Protein AF-A0A351KE85-F1 (afdb_monomer_lite)

Secondary structure (DSSP, 8-state):
-HHHHHHHHHHHHHTTTT--SS-----------PPPTTS--EEEEEETTTTSHHHHHHHHHHHHHHHHTT-EEEEEE-TT-TT-

Radius of gyration: 17.6 Å; chains: 1; bounding box: 46×41×32 Å

Structure (mmCIF, N/CA/C/O backbone):
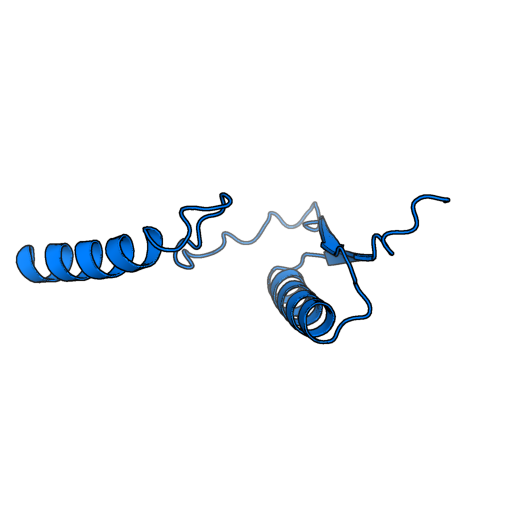data_AF-A0A351KE85-F1
#
_entry.id   AF-A0A351KE85-F1
#
loop_
_atom_site.group_PDB
_atom_site.id
_atom_site.type_symbol
_atom_site.label_atom_id
_atom_site.label_alt_id
_atom_site.label_comp_id
_atom_site.label_asym_id
_atom_site.label_entity_id
_atom_site.label_seq_id
_atom_site.pdbx_PDB_ins_code
_atom_site.Cartn_x
_atom_site.Cartn_y
_atom_site.Cartn_z
_atom_site.occupancy
_atom_site.B_iso_or_equiv
_atom_site.auth_seq_id
_atom_site.auth_comp_id
_atom_site.auth_asym_id
_atom_site.auth_atom_id
_atom_site.pdbx_PDB_model_num
ATOM 1 N N . MET A 1 1 ? -34.031 20.774 9.539 1.00 56.16 1 MET A N 1
ATOM 2 C CA . MET A 1 1 ? -33.665 19.404 9.099 1.00 56.16 1 MET A CA 1
ATOM 3 C C . MET A 1 1 ? -33.503 19.326 7.585 1.00 56.16 1 MET A C 1
ATOM 5 O O . MET A 1 1 ? -32.374 19.235 7.140 1.00 56.16 1 MET A O 1
ATOM 9 N N . LYS A 1 2 ? -34.567 19.496 6.780 1.00 46.84 2 LYS A N 1
ATOM 10 C CA . LYS A 1 2 ? -34.484 19.457 5.301 1.00 46.84 2 LYS A CA 1
ATOM 11 C C . LYS A 1 2 ? -33.442 20.423 4.715 1.00 46.84 2 LYS A C 1
ATOM 13 O O . LYS A 1 2 ? -32.610 20.003 3.935 1.00 46.84 2 LYS A O 1
ATOM 18 N N . LYS A 1 3 ? -33.415 21.680 5.178 1.00 58.41 3 LYS A N 1
ATOM 19 C CA . LYS A 1 3 ? -32.449 22.704 4.726 1.00 58.41 3 LYS A CA 1
ATOM 20 C C . LYS A 1 3 ? -30.994 22.399 5.123 1.00 58.41 3 LYS A C 1
ATOM 22 O O . LYS A 1 3 ? -30.092 22.699 4.359 1.00 58.41 3 LYS A O 1
ATOM 27 N N . ALA A 1 4 ? -30.780 21.772 6.283 1.00 72.62 4 ALA A N 1
ATOM 28 C CA . ALA A 1 4 ? -29.451 21.371 6.753 1.00 72.62 4 ALA A CA 1
ATOM 29 C C . ALA A 1 4 ? -28.938 20.127 6.007 1.00 72.62 4 ALA A C 1
ATOM 31 O O . ALA A 1 4 ? -27.772 20.070 5.644 1.00 72.62 4 ALA A O 1
ATOM 32 N N . VAL A 1 5 ? -29.832 19.181 5.697 1.00 70.19 5 VAL A N 1
ATOM 33 C CA . VAL A 1 5 ? -29.530 18.023 4.843 1.00 70.19 5 VAL A CA 1
ATOM 34 C C . VAL A 1 5 ? -29.241 18.471 3.410 1.00 70.19 5 VAL A C 1
ATOM 36 O O . VAL A 1 5 ? -28.281 17.999 2.821 1.00 70.19 5 VAL A O 1
ATOM 39 N N . THR A 1 6 ? -29.996 19.437 2.869 1.00 75.06 6 THR A N 1
ATOM 40 C CA . THR A 1 6 ? -29.712 20.032 1.552 1.00 75.06 6 THR A CA 1
ATOM 41 C C . THR A 1 6 ? -28.366 20.757 1.535 1.00 75.06 6 THR A C 1
ATOM 43 O O . THR A 1 6 ? -27.622 20.603 0.576 1.00 75.06 6 THR A O 1
ATOM 46 N N . LEU A 1 7 ? -28.015 21.500 2.589 1.00 75.38 7 LEU A N 1
ATOM 47 C CA . LEU A 1 7 ? -26.728 22.197 2.670 1.00 75.38 7 LEU A CA 1
ATOM 48 C C . LEU A 1 7 ? -25.549 21.217 2.783 1.00 75.38 7 LEU A C 1
ATOM 50 O O . LEU A 1 7 ? -24.537 21.411 2.120 1.00 75.38 7 LEU A O 1
ATOM 54 N N . LEU A 1 8 ? -25.701 20.141 3.561 1.00 74.69 8 LEU A N 1
ATOM 55 C CA . LEU A 1 8 ? -24.695 19.085 3.685 1.00 74.69 8 LEU A CA 1
ATOM 56 C C . LEU A 1 8 ? -24.527 18.310 2.369 1.00 74.69 8 LEU A C 1
ATOM 58 O O . LEU A 1 8 ? -23.403 18.050 1.958 1.00 74.69 8 LEU A O 1
ATOM 62 N N . MET A 1 9 ? -25.624 18.010 1.664 1.00 69.12 9 MET A N 1
ATOM 63 C CA . MET A 1 9 ? -25.565 17.387 0.337 1.00 69.12 9 MET A CA 1
ATOM 64 C C . MET A 1 9 ? -24.878 18.290 -0.685 1.00 69.12 9 MET A C 1
ATOM 66 O O . MET A 1 9 ? -24.042 17.804 -1.434 1.00 69.12 9 MET A O 1
ATOM 70 N N . VAL A 1 10 ? -25.197 19.590 -0.708 1.00 75.38 10 VAL A N 1
ATOM 71 C CA . VAL A 1 10 ? -24.571 20.556 -1.627 1.00 75.38 10 VAL A CA 1
ATOM 72 C C . VAL A 1 10 ? -23.080 20.710 -1.326 1.00 75.38 10 VAL A C 1
ATOM 74 O O . VAL A 1 10 ? -22.289 20.719 -2.262 1.00 75.38 10 VAL A O 1
ATOM 77 N N . LEU A 1 11 ? -22.690 20.738 -0.048 1.00 70.62 11 LEU A N 1
ATOM 78 C CA . LEU A 1 11 ? -21.289 20.796 0.370 1.00 70.62 11 LEU A CA 1
ATOM 79 C C . LEU A 1 11 ? -20.518 19.525 -0.029 1.00 70.62 11 LEU A C 1
ATOM 81 O O . LEU A 1 11 ? -19.409 19.611 -0.550 1.00 70.62 11 LEU A O 1
ATOM 85 N N . CYS A 1 12 ? -21.115 18.342 0.143 1.00 64.56 12 CYS A N 1
ATOM 86 C CA . CYS A 1 12 ? -20.507 17.078 -0.279 1.00 64.56 12 CYS A CA 1
ATOM 87 C C . CYS A 1 12 ? -20.436 16.933 -1.811 1.00 64.56 12 CYS A C 1
ATOM 89 O O . CYS A 1 12 ? -19.474 16.360 -2.319 1.00 64.56 12 CYS A O 1
ATOM 91 N N . LEU A 1 13 ? -21.409 17.468 -2.560 1.00 64.69 13 LEU A N 1
ATOM 92 C CA . LEU A 1 13 ? -21.417 17.416 -4.028 1.00 64.69 13 LEU A CA 1
ATOM 93 C C . LEU A 1 13 ? -20.455 18.429 -4.664 1.00 64.69 13 LEU A C 1
ATOM 95 O O . LEU A 1 13 ? -19.851 18.123 -5.690 1.00 64.69 13 LEU A O 1
ATOM 99 N N . SER A 1 14 ? -20.269 19.612 -4.064 1.00 61.91 14 SER A N 1
ATOM 100 C CA . SER A 1 14 ? -19.350 20.633 -4.590 1.00 61.91 14 SER A CA 1
ATOM 101 C C . SER A 1 14 ? -17.879 20.224 -4.505 1.00 61.91 14 SER A C 1
ATOM 103 O O . SER A 1 14 ? -17.090 20.640 -5.349 1.00 61.91 14 SER A O 1
ATOM 105 N N . MET A 1 15 ? -17.511 19.353 -3.558 1.00 57.31 15 MET A N 1
ATOM 106 C CA . MET A 1 15 ? -16.178 18.735 -3.531 1.00 57.31 15 MET A CA 1
ATOM 107 C C . MET A 1 15 ? -15.988 17.660 -4.618 1.00 57.31 15 MET A C 1
ATOM 109 O O . MET A 1 15 ? -14.854 17.360 -4.978 1.00 57.31 15 MET A O 1
ATOM 113 N N . GLY A 1 16 ? -17.068 17.100 -5.179 1.00 55.69 16 GLY A N 1
ATOM 114 C CA . GLY A 1 16 ? -17.002 16.090 -6.243 1.00 55.69 16 GLY A CA 1
ATOM 115 C C . GLY A 1 16 ? -16.751 16.661 -7.644 1.00 55.69 16 GLY A C 1
ATOM 116 O O . GLY A 1 16 ? -16.220 15.964 -8.505 1.00 55.69 16 GLY A O 1
ATOM 117 N N . ALA A 1 17 ? -17.078 17.934 -7.884 1.00 54.34 17 ALA A N 1
ATOM 118 C CA . ALA A 1 17 ? -16.939 18.560 -9.203 1.00 54.34 17 ALA A CA 1
ATOM 119 C C . ALA A 1 17 ? -15.484 18.912 -9.589 1.00 54.34 17 ALA A C 1
ATOM 121 O O . ALA A 1 17 ? -15.210 19.157 -10.760 1.00 54.34 17 ALA A O 1
ATOM 122 N N . LEU A 1 18 ? -14.541 18.892 -8.637 1.00 53.31 18 LEU A N 1
ATOM 123 C CA . LEU A 1 18 ? -13.104 19.102 -8.887 1.00 53.31 18 LEU A CA 1
ATOM 124 C C . LEU A 1 18 ? -12.339 17.802 -9.219 1.00 53.31 18 LEU A C 1
ATOM 126 O O . LEU A 1 18 ? -11.199 17.867 -9.662 1.00 53.31 18 LEU A O 1
ATOM 130 N N . VAL A 1 19 ? -12.978 16.632 -9.085 1.00 59.88 19 VAL A N 1
ATOM 131 C CA . VAL A 1 19 ? -12.440 15.298 -9.451 1.00 59.88 19 VAL A CA 1
ATOM 132 C C . VAL A 1 19 ? -12.832 14.889 -10.891 1.00 59.88 19 VAL A C 1
ATOM 134 O O . VAL A 1 19 ? -12.599 13.773 -11.346 1.00 59.88 19 VAL A O 1
ATOM 137 N N . GLY A 1 20 ? -13.386 15.824 -11.669 1.00 48.72 20 GLY A N 1
ATOM 138 C CA . GLY A 1 20 ? -13.902 15.605 -13.027 1.00 48.72 20 GLY A CA 1
ATOM 139 C C . GLY A 1 20 ? -12.872 15.401 -14.149 1.00 48.72 20 GLY A C 1
ATOM 140 O O . GLY A 1 20 ? -13.278 15.326 -15.305 1.00 48.72 20 GLY A O 1
ATOM 141 N N . CYS A 1 21 ? -11.574 15.277 -13.857 1.00 55.25 21 CYS A N 1
ATOM 142 C CA . CYS A 1 21 ? -10.585 14.795 -14.826 1.00 55.25 21 CYS A CA 1
ATOM 143 C C . CYS A 1 21 ? -9.892 13.548 -14.261 1.00 55.25 21 CYS A C 1
ATOM 145 O O . CYS A 1 21 ? -8.830 13.631 -13.652 1.00 55.25 21 CYS A O 1
ATOM 147 N N . GLY A 1 22 ? -10.543 12.395 -14.429 1.00 51.66 22 GLY A N 1
ATOM 148 C CA . GLY A 1 22 ? -10.014 11.088 -14.029 1.00 51.66 22 GLY A CA 1
ATOM 149 C C . GLY A 1 22 ? -10.784 10.456 -12.871 1.00 51.66 22 GLY A C 1
ATOM 150 O O . GLY A 1 22 ? -10.403 10.560 -11.714 1.00 51.66 22 GLY A O 1
ATOM 151 N N . SER A 1 23 ? -11.873 9.775 -13.216 1.00 55.03 23 SER A N 1
ATOM 152 C CA . SER A 1 23 ? -12.734 8.950 -12.368 1.00 55.03 23 SER A CA 1
ATOM 153 C C . SER A 1 23 ? -12.060 8.267 -11.159 1.00 55.03 23 SER A C 1
ATOM 155 O O . SER A 1 23 ? -11.423 7.234 -11.343 1.00 55.03 23 SER A O 1
ATOM 157 N N . LYS A 1 24 ? -12.348 8.708 -9.922 1.00 44.41 24 LYS A N 1
ATOM 158 C CA . LYS A 1 24 ? -12.843 7.834 -8.829 1.00 44.41 24 LYS A CA 1
ATOM 159 C C . LYS A 1 24 ? -13.306 8.629 -7.601 1.00 44.41 24 LYS A C 1
ATOM 161 O O . LYS A 1 24 ? -12.670 9.575 -7.166 1.00 44.41 24 LYS A O 1
ATOM 166 N N . SER A 1 25 ? -14.445 8.193 -7.072 1.00 40.66 25 SER A N 1
ATOM 167 C CA . SER A 1 25 ? -15.262 8.774 -6.005 1.00 40.66 25 SER A CA 1
ATOM 168 C C . SER A 1 25 ? -14.724 8.453 -4.604 1.00 40.66 25 SER A C 1
ATOM 170 O O . SER A 1 25 ? -14.540 7.279 -4.290 1.00 40.66 25 SE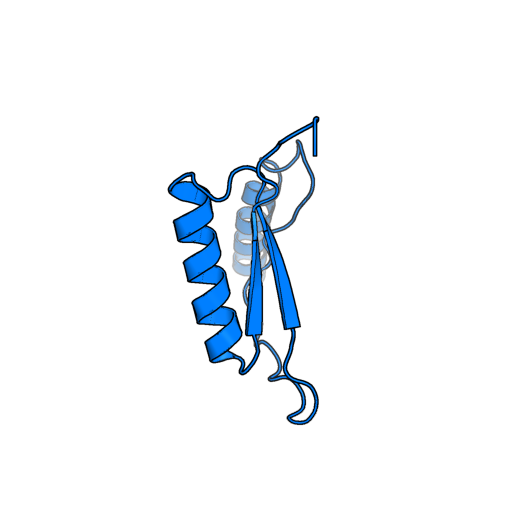R A O 1
ATOM 172 N N . THR A 1 26 ? -14.573 9.460 -3.737 1.00 38.66 26 THR A N 1
ATOM 173 C CA . THR A 1 26 ? -14.425 9.262 -2.283 1.00 38.66 26 THR A CA 1
ATOM 174 C C . THR A 1 26 ? -15.805 9.356 -1.642 1.00 38.66 26 THR A C 1
ATOM 176 O O . THR A 1 26 ? -16.346 10.442 -1.441 1.00 38.66 26 THR A O 1
ATOM 179 N N . SER A 1 27 ? -16.397 8.196 -1.364 1.00 40.44 27 SER A N 1
ATOM 180 C CA . SER A 1 27 ? -17.642 8.063 -0.608 1.00 40.44 27 SER A CA 1
ATOM 181 C C . SER A 1 27 ? -17.330 7.839 0.870 1.00 40.44 27 SER A C 1
ATOM 183 O O . SER A 1 27 ? -16.413 7.101 1.220 1.00 40.44 27 SER A O 1
ATOM 185 N N . SER A 1 28 ? -18.106 8.506 1.719 1.00 42.47 28 SER A N 1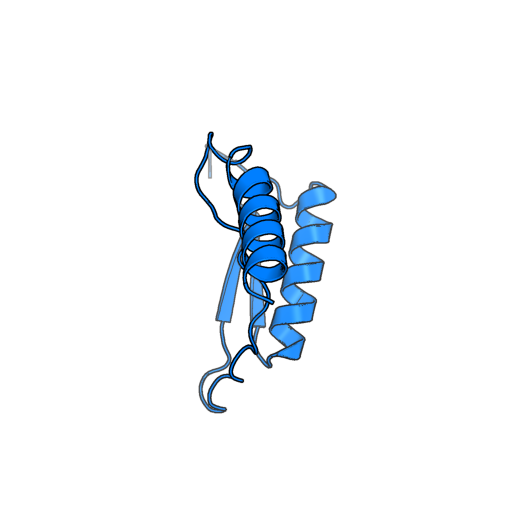
ATOM 186 C CA . SER A 1 28 ? -18.082 8.431 3.175 1.00 42.47 28 SER A CA 1
ATOM 187 C C . SER A 1 28 ? -18.084 6.990 3.693 1.00 42.47 28 SER A C 1
ATOM 189 O O . SER A 1 28 ? -18.882 6.155 3.270 1.00 42.47 28 SER A O 1
ATOM 191 N N . THR A 1 29 ? -17.188 6.750 4.648 1.00 45.47 29 THR A N 1
ATOM 192 C CA . THR A 1 29 ? -17.047 5.571 5.505 1.00 45.47 29 THR A CA 1
ATOM 193 C C . THR A 1 29 ? -18.381 5.195 6.154 1.00 45.47 29 THR A C 1
ATOM 195 O O . THR A 1 29 ? -18.748 5.705 7.209 1.00 45.47 29 THR A O 1
ATOM 198 N N . GLY A 1 30 ? -19.125 4.307 5.496 1.00 39.53 30 GLY A N 1
ATOM 199 C CA . GLY A 1 30 ? -20.183 3.510 6.109 1.00 39.53 30 GLY A CA 1
ATOM 200 C C . GLY A 1 30 ? -19.582 2.230 6.679 1.00 39.53 30 GLY A C 1
ATOM 201 O O . GLY A 1 30 ? -18.671 1.672 6.065 1.00 39.53 30 GLY A O 1
ATOM 202 N N . ASP A 1 31 ? -20.074 1.805 7.846 1.00 45.12 31 ASP A N 1
ATOM 203 C CA . ASP A 1 31 ? -19.688 0.589 8.568 1.00 45.12 31 ASP A CA 1
ATOM 204 C C . ASP A 1 31 ? -19.286 -0.554 7.628 1.00 45.12 31 ASP A C 1
ATOM 206 O O . ASP A 1 31 ? -20.122 -1.212 6.999 1.00 45.12 31 ASP A O 1
ATOM 210 N N . ALA A 1 32 ? -17.975 -0.783 7.524 1.00 53.22 32 ALA A N 1
ATOM 211 C CA . ALA A 1 32 ? -17.430 -1.895 6.774 1.00 53.22 32 ALA A CA 1
ATOM 212 C C . ALA A 1 32 ? -17.861 -3.184 7.478 1.00 53.22 32 ALA A C 1
ATOM 214 O O . ALA A 1 32 ? -17.346 -3.555 8.534 1.00 53.22 32 ALA A O 1
ATOM 215 N N . LYS A 1 33 ? -18.857 -3.858 6.899 1.00 53.50 33 LYS A N 1
ATOM 216 C CA . LYS A 1 33 ? -19.301 -5.182 7.328 1.00 53.50 33 LYS A CA 1
ATOM 217 C C . LYS A 1 33 ? -18.083 -6.105 7.361 1.00 53.50 33 LYS A C 1
ATOM 219 O O . LYS A 1 33 ? -17.535 -6.438 6.313 1.00 53.50 33 LYS A O 1
ATOM 224 N N . LYS A 1 34 ? -17.678 -6.505 8.570 1.00 53.16 34 LYS A N 1
ATOM 225 C CA . LYS A 1 34 ? -16.573 -7.438 8.810 1.00 53.16 34 LYS A CA 1
ATOM 226 C C . LYS A 1 34 ? -16.728 -8.660 7.886 1.00 53.16 34 LYS A C 1
ATOM 228 O O . LYS A 1 34 ? -17.783 -9.302 7.948 1.00 53.16 34 LYS A O 1
ATOM 233 N N . PRO A 1 35 ? -15.735 -8.976 7.034 1.00 53.50 35 PRO A N 1
ATOM 234 C CA . PRO A 1 35 ? -15.820 -10.122 6.139 1.00 53.50 35 PRO A CA 1
ATOM 235 C C . PRO A 1 35 ? -16.022 -11.416 6.944 1.00 53.50 35 PRO A C 1
ATOM 237 O O . PRO A 1 35 ? -15.567 -11.541 8.090 1.00 53.50 35 PRO A O 1
ATOM 240 N N . ALA A 1 36 ? -16.779 -12.353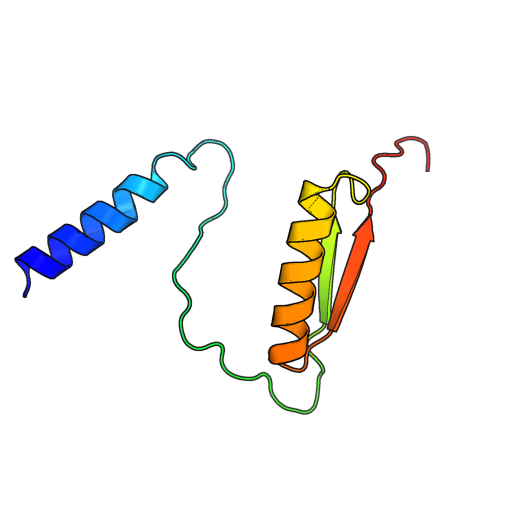 6.362 1.00 53.81 36 ALA A N 1
ATOM 241 C CA . ALA A 1 36 ? -16.997 -13.678 6.931 1.00 53.81 36 ALA A CA 1
ATOM 242 C C . ALA A 1 36 ? -15.639 -14.351 7.190 1.00 53.81 36 ALA A C 1
ATOM 244 O O . ALA A 1 36 ? -14.710 -14.197 6.405 1.00 53.81 36 ALA A O 1
ATOM 245 N N . LYS A 1 37 ? -15.518 -15.040 8.329 1.00 55.88 37 LYS A N 1
ATOM 246 C CA . LYS A 1 37 ? -14.247 -15.481 8.932 1.00 55.88 37 LYS A CA 1
ATOM 247 C C . LYS A 1 37 ? -13.392 -16.425 8.073 1.00 55.88 37 LYS A C 1
ATOM 249 O O . LYS A 1 37 ? -12.240 -16.634 8.447 1.00 55.88 37 LYS A O 1
ATOM 254 N N . ASP A 1 38 ? -13.928 -16.971 6.987 1.00 59.53 38 ASP A N 1
ATOM 255 C CA . ASP A 1 38 ? -13.348 -18.158 6.358 1.00 59.53 38 ASP A CA 1
ATOM 256 C C . ASP A 1 38 ? -12.486 -17.847 5.121 1.00 59.53 38 ASP A C 1
ATOM 25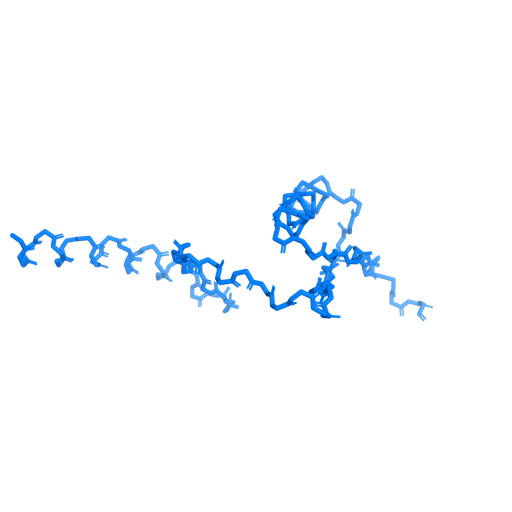8 O O . ASP A 1 38 ? -11.576 -18.616 4.834 1.00 59.53 38 ASP A O 1
ATOM 262 N N . ASP A 1 39 ? -12.637 -16.665 4.505 1.00 67.50 39 ASP A N 1
ATOM 263 C CA . ASP A 1 39 ? -11.725 -16.162 3.468 1.00 67.50 39 ASP A CA 1
ATOM 264 C C . ASP A 1 39 ? -11.120 -14.826 3.917 1.00 67.50 39 ASP A C 1
ATOM 266 O O . ASP A 1 39 ? -11.801 -13.797 3.978 1.00 67.50 39 ASP A O 1
ATOM 270 N N . LYS A 1 40 ? -9.822 -14.815 4.251 1.00 79.25 40 LYS A N 1
ATOM 271 C CA . LYS A 1 40 ? -9.103 -13.560 4.522 1.00 79.25 40 LYS A CA 1
ATOM 272 C C . LYS A 1 40 ? -9.200 -12.660 3.290 1.00 79.25 40 LYS A C 1
ATOM 274 O O . LYS A 1 40 ? -8.662 -12.992 2.234 1.00 79.25 40 LYS A O 1
ATOM 279 N N . LEU A 1 41 ? -9.855 -11.508 3.445 1.00 86.25 41 LEU A N 1
ATOM 280 C CA . LEU A 1 41 ? -9.939 -10.475 2.415 1.00 86.25 41 LEU A CA 1
ATOM 281 C C . LEU A 1 41 ? -8.530 -10.161 1.907 1.00 86.25 41 LEU A C 1
ATOM 283 O O . LEU A 1 41 ? -7.709 -9.656 2.666 1.00 86.25 41 LEU A O 1
ATOM 287 N N . THR A 1 42 ? -8.255 -10.478 0.644 1.00 92.62 42 THR A N 1
ATOM 288 C CA . THR A 1 42 ? -6.960 -10.212 0.012 1.00 92.62 42 THR A CA 1
ATOM 289 C C . THR A 1 42 ? -7.108 -9.027 -0.930 1.00 92.62 42 THR A C 1
ATOM 291 O O . THR A 1 42 ? -7.916 -9.064 -1.857 1.00 92.62 42 THR A O 1
ATOM 294 N N . ILE A 1 43 ? -6.346 -7.967 -0.679 1.00 93.94 43 ILE A N 1
ATOM 295 C CA . ILE A 1 43 ? -6.327 -6.737 -1.476 1.00 93.94 43 ILE A CA 1
ATOM 296 C C . ILE A 1 43 ? -4.984 -6.654 -2.198 1.00 93.94 43 ILE A C 1
ATOM 298 O O . ILE A 1 43 ? -3.954 -6.934 -1.601 1.00 93.94 43 ILE A O 1
ATOM 302 N N . TYR A 1 44 ? -4.976 -6.244 -3.464 1.00 94.69 44 TYR A N 1
ATOM 303 C CA . TYR A 1 44 ? -3.748 -5.907 -4.188 1.00 94.69 44 TYR A CA 1
ATOM 304 C C . TYR A 1 44 ? -3.672 -4.388 -4.351 1.00 94.69 44 TYR A C 1
ATOM 306 O O . TYR A 1 44 ? -4.537 -3.792 -4.994 1.00 94.69 44 TYR A O 1
ATOM 314 N N . GLY A 1 45 ? -2.654 -3.765 -3.759 1.00 94.44 45 GLY A N 1
ATOM 315 C CA . GLY A 1 45 ? -2.331 -2.355 -3.963 1.00 94.44 45 GLY A CA 1
ATOM 316 C C . GLY A 1 45 ? -1.248 -2.239 -5.027 1.00 94.44 45 GLY A C 1
ATOM 317 O O . GLY A 1 45 ? -0.101 -2.573 -4.750 1.00 94.44 45 GLY A O 1
ATOM 318 N N . ILE A 1 46 ? -1.614 -1.818 -6.239 1.00 94.19 46 ILE A N 1
ATOM 319 C CA . ILE A 1 46 ? -0.686 -1.676 -7.370 1.00 94.19 46 ILE A CA 1
ATOM 320 C C . ILE A 1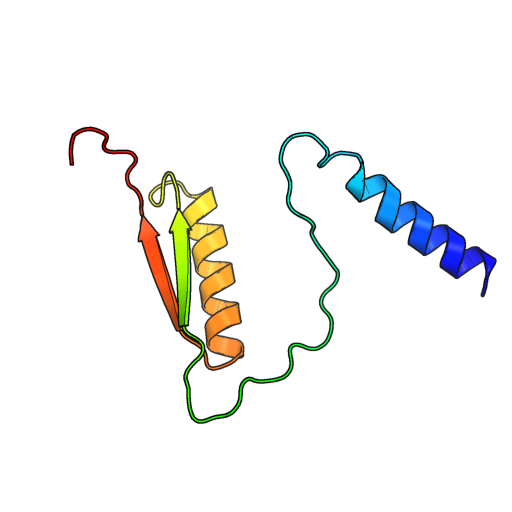 46 ? -0.300 -0.204 -7.503 1.00 94.19 46 ILE A C 1
ATOM 322 O O . ILE A 1 46 ? -1.135 0.633 -7.848 1.00 94.19 46 ILE A O 1
ATOM 326 N N . TYR A 1 47 ? 0.966 0.104 -7.244 1.00 92.38 47 TYR A N 1
ATOM 327 C CA . TYR A 1 47 ? 1.507 1.456 -7.213 1.00 92.38 47 TYR A CA 1
ATOM 328 C C . TYR A 1 47 ? 2.385 1.711 -8.427 1.00 92.38 47 TYR A C 1
ATOM 330 O O . TYR A 1 47 ? 3.233 0.900 -8.781 1.00 92.38 47 TYR A O 1
ATOM 338 N N . LYS A 1 48 ? 2.188 2.867 -9.067 1.00 89.44 48 LYS A N 1
ATOM 339 C CA . LYS A 1 48 ? 2.949 3.256 -10.259 1.00 89.44 48 LYS A CA 1
ATOM 340 C C . LYS A 1 48 ? 4.434 3.494 -9.952 1.00 89.44 48 LYS A C 1
ATOM 342 O O . LYS A 1 48 ? 5.274 3.179 -10.779 1.00 89.44 48 LYS A O 1
ATOM 347 N N . ALA A 1 49 ? 4.740 4.093 -8.807 1.00 90.00 49 ALA A N 1
ATOM 348 C CA . ALA A 1 49 ? 6.103 4.383 -8.368 1.00 90.00 49 ALA A CA 1
ATOM 349 C C . ALA A 1 49 ? 6.195 4.079 -6.873 1.00 90.00 49 ALA A C 1
ATOM 351 O O . ALA A 1 49 ? 6.106 4.981 -6.042 1.00 90.00 49 ALA A O 1
ATOM 352 N N . GLY A 1 50 ? 6.232 2.793 -6.524 1.00 89.19 50 GLY A N 1
ATOM 353 C CA . GLY A 1 50 ? 6.104 2.354 -5.134 1.00 89.19 50 GLY A CA 1
ATOM 354 C C . GLY A 1 50 ? 7.248 2.788 -4.209 1.00 89.19 50 GLY A C 1
ATOM 355 O O . GLY A 1 50 ? 7.165 2.648 -2.993 1.00 89.19 50 GLY A O 1
ATOM 356 N N . ASP A 1 51 ? 8.307 3.354 -4.774 1.00 90.75 51 ASP A N 1
ATOM 357 C CA . ASP A 1 51 ? 9.457 3.919 -4.079 1.00 90.75 51 ASP A CA 1
ATOM 358 C C . ASP A 1 51 ? 9.279 5.394 -3.677 1.00 90.75 51 ASP A C 1
ATOM 360 O O . ASP A 1 51 ? 10.056 5.913 -2.873 1.00 90.75 51 ASP A O 1
ATOM 364 N N . GLN A 1 52 ? 8.257 6.081 -4.191 1.00 92.06 52 GLN A N 1
ATOM 365 C CA . GLN A 1 52 ? 8.000 7.474 -3.839 1.00 92.06 52 GLN A CA 1
ATOM 366 C C . GLN A 1 52 ? 7.233 7.579 -2.523 1.00 92.06 52 GLN A C 1
ATOM 368 O O . GLN A 1 52 ? 6.227 6.897 -2.316 1.00 92.06 52 GLN A O 1
ATOM 373 N N . THR A 1 53 ? 7.652 8.517 -1.666 1.00 95.88 53 THR A N 1
ATOM 374 C CA . THR A 1 53 ? 7.114 8.719 -0.307 1.00 95.88 53 THR A CA 1
ATOM 375 C C . THR A 1 53 ? 5.589 8.757 -0.263 1.00 95.88 53 THR A C 1
ATOM 377 O O . THR A 1 53 ? 4.989 8.091 0.571 1.00 95.88 53 THR A O 1
ATOM 380 N N . TRP A 1 54 ? 4.951 9.449 -1.212 1.00 93.00 54 TRP A N 1
ATOM 381 C CA . TRP A 1 54 ? 3.490 9.508 -1.290 1.00 93.00 54 TRP A CA 1
ATOM 382 C C . TRP A 1 54 ? 2.832 8.118 -1.366 1.00 93.00 54 TRP A C 1
ATOM 384 O O . TRP A 1 54 ? 1.883 7.839 -0.638 1.00 93.00 54 TRP A O 1
ATOM 394 N N . PHE A 1 55 ? 3.332 7.233 -2.236 1.00 93.81 55 PHE A N 1
ATOM 395 C CA . PHE A 1 55 ? 2.755 5.901 -2.444 1.00 93.81 55 PHE A CA 1
ATOM 396 C C . PHE A 1 55 ? 3.111 4.925 -1.319 1.00 93.81 55 PHE A C 1
ATOM 398 O O . PHE A 1 55 ? 2.349 3.996 -1.049 1.00 93.81 55 PHE A O 1
ATOM 405 N N . ILE A 1 56 ? 4.237 5.148 -0.642 1.00 93.81 56 ILE A N 1
ATOM 406 C CA . ILE A 1 56 ? 4.603 4.421 0.577 1.00 93.81 56 ILE A CA 1
ATOM 407 C C . ILE A 1 56 ? 3.614 4.758 1.695 1.00 93.81 56 ILE A C 1
ATOM 409 O O . ILE A 1 56 ? 3.050 3.854 2.312 1.00 93.81 56 ILE A O 1
ATOM 413 N N . ASP A 1 57 ? 3.360 6.045 1.925 1.00 96.12 57 ASP A N 1
ATOM 414 C CA . ASP A 1 57 ? 2.471 6.506 2.992 1.00 96.12 57 ASP A CA 1
ATOM 415 C C . ASP A 1 57 ? 1.026 6.046 2.753 1.00 96.12 57 ASP A C 1
ATOM 417 O O . ASP A 1 57 ? 0.371 5.519 3.656 1.00 96.12 57 ASP A O 1
ATOM 421 N N . GLU A 1 58 ? 0.542 6.164 1.514 1.00 95.31 58 GLU A N 1
ATOM 422 C CA . GLU A 1 58 ? -0.779 5.674 1.117 1.00 95.31 58 GLU A CA 1
ATOM 423 C C . GLU A 1 58 ? -0.894 4.146 1.262 1.00 95.31 58 GLU A C 1
ATOM 425 O O . GLU A 1 58 ? -1.890 3.640 1.788 1.00 95.31 58 GLU A O 1
ATOM 430 N N . GLY A 1 59 ? 0.135 3.400 0.841 1.00 94.56 59 GLY A N 1
ATOM 431 C CA . GLY A 1 59 ? 0.178 1.943 0.961 1.00 94.56 59 GLY A CA 1
ATOM 432 C C . GLY A 1 59 ? 0.194 1.450 2.401 1.00 94.56 59 GLY A C 1
ATOM 433 O O . GLY A 1 59 ? -0.526 0.504 2.729 1.00 94.56 59 GLY A O 1
ATOM 434 N N . ASN A 1 60 ? 0.933 2.125 3.280 1.00 95.62 60 ASN A N 1
ATOM 435 C CA . ASN A 1 60 ? 0.937 1.830 4.710 1.00 95.62 60 ASN A CA 1
ATOM 436 C C . ASN A 1 60 ? -0.437 2.097 5.338 1.00 95.62 60 ASN A C 1
ATOM 438 O O . ASN A 1 60 ? -0.966 1.241 6.045 1.00 95.62 60 ASN A O 1
ATOM 442 N N . ALA A 1 61 ? -1.077 3.222 5.004 1.00 96.12 61 ALA A N 1
ATOM 443 C CA . ALA A 1 61 ? -2.421 3.522 5.493 1.00 96.12 61 ALA A CA 1
ATOM 444 C C . ALA A 1 61 ? -3.459 2.479 5.029 1.00 96.12 61 ALA A C 1
ATOM 446 O O . ALA A 1 61 ? -4.328 2.063 5.803 1.00 96.12 61 ALA A O 1
ATOM 447 N N . ALA A 1 62 ? -3.362 2.019 3.777 1.00 95.19 62 ALA A N 1
ATOM 448 C CA . ALA A 1 62 ? -4.218 0.960 3.247 1.00 95.19 62 ALA A CA 1
ATOM 449 C C . ALA A 1 62 ? -3.961 -0.390 3.936 1.00 95.19 62 ALA A C 1
ATOM 451 O O . ALA A 1 62 ? -4.913 -1.117 4.242 1.00 95.19 62 ALA A O 1
ATOM 452 N N . LYS A 1 63 ? -2.694 -0.715 4.220 1.00 94.25 63 LYS A N 1
ATOM 453 C CA . LYS A 1 63 ? -2.299 -1.913 4.968 1.00 94.25 63 LYS A CA 1
ATOM 454 C C . LYS A 1 63 ? -2.903 -1.928 6.362 1.00 94.25 63 LYS A C 1
ATOM 456 O O . LYS A 1 63 ? -3.594 -2.891 6.690 1.00 94.25 63 LYS A O 1
ATOM 461 N N . ASP A 1 64 ? -2.722 -0.858 7.126 1.00 95.19 64 ASP A N 1
ATOM 462 C CA . ASP A 1 64 ? -3.201 -0.773 8.506 1.00 95.19 64 ASP A CA 1
ATOM 463 C C . ASP A 1 64 ? -4.721 -0.973 8.582 1.00 95.19 64 ASP A C 1
ATOM 465 O O . ASP A 1 64 ? -5.218 -1.753 9.397 1.00 95.19 64 ASP A O 1
ATOM 469 N N . LYS A 1 65 ? -5.476 -0.352 7.666 1.00 93.19 65 LYS A N 1
ATOM 470 C CA . LYS A 1 65 ? -6.930 -0.552 7.584 1.00 93.19 65 LYS A CA 1
ATOM 471 C C . LYS A 1 65 ? -7.325 -1.950 7.141 1.00 93.19 65 LYS A C 1
ATOM 473 O O . LYS A 1 65 ? -8.279 -2.510 7.673 1.00 93.19 65 LYS A O 1
ATOM 478 N N . THR A 1 66 ? -6.605 -2.536 6.193 1.00 91.75 66 THR A N 1
ATOM 479 C CA . THR A 1 66 ? -6.888 -3.900 5.733 1.00 91.75 66 THR A CA 1
ATOM 480 C C . THR A 1 66 ? -6.690 -4.912 6.863 1.00 91.75 66 THR A C 1
ATOM 482 O O . THR A 1 66 ? -7.527 -5.796 7.057 1.00 91.75 66 THR A O 1
ATOM 485 N N . GLU A 1 67 ? -5.623 -4.747 7.645 1.00 90.31 67 GLU A N 1
ATOM 486 C CA . GLU A 1 67 ? -5.316 -5.590 8.802 1.00 90.31 67 GLU A CA 1
ATOM 487 C C . GLU A 1 67 ? -6.328 -5.393 9.943 1.00 90.31 67 GLU A C 1
ATOM 489 O O . GLU A 1 67 ? -6.761 -6.380 10.540 1.00 90.31 67 GLU A O 1
ATOM 494 N N . GLU A 1 68 ? -6.801 -4.163 10.185 1.00 90.69 68 GLU A N 1
ATOM 495 C CA . GLU A 1 68 ? -7.890 -3.866 11.136 1.00 90.69 68 GLU A CA 1
ATOM 496 C C . GLU A 1 68 ? -9.173 -4.662 10.819 1.00 90.69 68 GLU A C 1
ATOM 498 O O . GLU A 1 68 ? -9.860 -5.143 11.723 1.00 90.69 68 GLU A O 1
ATOM 503 N N . PHE A 1 69 ? -9.468 -4.885 9.534 1.00 88.06 69 PHE A N 1
ATOM 504 C CA . PHE A 1 69 ? -10.616 -5.685 9.087 1.00 88.06 69 PHE A CA 1
ATOM 505 C C . PHE A 1 69 ? -10.340 -7.196 8.998 1.00 88.06 69 PHE A C 1
ATOM 507 O O . PHE A 1 69 ? -11.226 -7.960 8.603 1.00 88.06 69 PHE A O 1
ATOM 514 N N . GLY A 1 70 ? -9.148 -7.651 9.395 1.00 89.56 70 GLY A N 1
ATOM 515 C CA . GLY A 1 70 ? -8.739 -9.057 9.336 1.00 89.56 70 GLY A CA 1
ATOM 516 C C . GLY A 1 70 ? -8.371 -9.546 7.933 1.00 89.56 70 GLY A C 1
ATOM 517 O O . GLY A 1 70 ? -8.331 -10.756 7.699 1.00 89.56 70 GLY A O 1
ATOM 518 N N . GLY A 1 71 ? -8.133 -8.622 7.003 1.00 90.81 71 GLY A N 1
ATOM 519 C CA . GLY A 1 71 ? -7.632 -8.904 5.666 1.00 90.81 71 GLY A CA 1
ATOM 520 C C . GLY A 1 71 ? -6.106 -8.872 5.585 1.00 90.81 71 GLY A C 1
ATOM 521 O O . GLY A 1 71 ? -5.398 -8.707 6.577 1.00 90.81 71 GLY A O 1
ATOM 522 N N . HIS A 1 72 ? -5.603 -9.015 4.368 1.00 91.75 72 HIS A N 1
ATOM 523 C CA . HIS A 1 72 ? -4.206 -8.849 4.003 1.00 91.75 72 HIS A CA 1
ATOM 524 C C . HIS A 1 72 ? -4.113 -8.034 2.710 1.00 91.75 72 HIS A C 1
ATOM 526 O O . HIS A 1 72 ? -4.902 -8.244 1.788 1.00 91.75 72 HIS A O 1
ATOM 532 N N . ILE A 1 73 ? -3.148 -7.115 2.638 1.00 94.00 73 ILE A N 1
ATOM 533 C CA . ILE A 1 73 ? -2.823 -6.389 1.410 1.00 94.00 73 ILE A CA 1
ATOM 534 C C . ILE A 1 73 ? -1.484 -6.869 0.846 1.00 94.00 73 ILE A C 1
ATOM 536 O O . ILE A 1 73 ? -0.505 -7.018 1.575 1.00 94.00 73 ILE A O 1
ATOM 540 N N . ILE A 1 74 ? -1.446 -7.068 -0.466 1.00 94.31 74 ILE A N 1
ATOM 541 C CA . ILE A 1 74 ? -0.247 -7.341 -1.245 1.00 94.31 74 ILE A CA 1
ATOM 542 C C . ILE A 1 74 ? 0.147 -6.036 -1.924 1.00 94.31 74 ILE A C 1
ATOM 544 O O . ILE A 1 74 ? -0.574 -5.521 -2.782 1.00 94.31 74 ILE A O 1
ATOM 548 N N . TYR A 1 75 ? 1.285 -5.494 -1.505 1.00 93.56 75 TYR A N 1
ATOM 549 C CA . TYR A 1 75 ? 1.881 -4.311 -2.105 1.00 93.56 75 TYR A CA 1
ATOM 550 C C . TYR A 1 75 ? 2.611 -4.702 -3.391 1.00 93.56 75 TYR A C 1
ATOM 552 O O . TYR A 1 75 ? 3.503 -5.551 -3.366 1.00 93.56 75 TYR A O 1
ATOM 560 N N . VAL A 1 76 ? 2.241 -4.084 -4.507 1.00 93.31 76 VAL A N 1
ATOM 561 C CA . VAL A 1 76 ? 2.848 -4.311 -5.817 1.00 93.31 76 VAL A CA 1
ATOM 562 C C . VAL A 1 76 ? 3.381 -2.985 -6.329 1.00 93.31 76 VAL A C 1
ATOM 564 O O . VAL A 1 76 ? 2.613 -2.087 -6.660 1.00 93.31 76 VAL A O 1
ATOM 567 N N . ASP A 1 77 ? 4.700 -2.873 -6.420 1.00 92.50 77 ASP A N 1
ATOM 568 C CA . ASP A 1 77 ? 5.334 -1.787 -7.156 1.00 92.50 77 ASP A CA 1
ATOM 569 C C . ASP A 1 77 ? 5.410 -2.166 -8.636 1.00 92.50 77 ASP A C 1
ATOM 571 O O . ASP A 1 77 ? 6.051 -3.154 -9.000 1.00 92.50 77 ASP A O 1
ATOM 575 N N . ALA A 1 78 ? 4.742 -1.388 -9.486 1.00 89.00 78 ALA A N 1
ATOM 576 C CA . ALA A 1 78 ? 4.769 -1.579 -10.928 1.00 89.00 78 ALA A CA 1
ATOM 577 C C . ALA A 1 78 ? 6.133 -1.222 -11.533 1.00 89.00 78 ALA A C 1
ATOM 579 O O . ALA A 1 78 ? 6.369 -1.573 -12.687 1.00 89.00 78 ALA A O 1
ATOM 580 N N . LYS A 1 79 ? 6.997 -0.501 -10.794 1.00 83.44 79 LYS A N 1
ATOM 581 C CA . LYS A 1 79 ? 8.339 -0.017 -11.178 1.00 83.44 79 LYS A CA 1
ATOM 582 C C . LYS A 1 79 ? 8.410 0.835 -12.446 1.00 83.44 79 LYS A C 1
ATOM 584 O O . LYS A 1 79 ? 9.432 1.460 -12.696 1.00 83.44 79 LYS A O 1
ATOM 589 N N . MET A 1 80 ? 7.341 0.881 -13.243 1.00 76.06 80 MET A N 1
ATOM 590 C CA . MET A 1 80 ? 7.284 1.505 -14.561 1.00 76.06 80 MET A CA 1
ATOM 591 C C . MET A 1 80 ? 8.488 1.128 -15.431 1.00 76.06 80 MET A C 1
ATOM 593 O O . MET A 1 80 ? 8.988 1.978 -16.160 1.00 76.06 80 MET A O 1
ATOM 597 N N . ASN A 1 81 ? 8.940 -0.128 -15.358 1.00 70.38 81 ASN A N 1
ATOM 598 C CA . ASN A 1 81 ? 9.971 -0.663 -16.241 1.00 70.38 81 ASN A CA 1
ATOM 599 C C . ASN A 1 81 ? 9.298 -1.146 -17.535 1.00 70.38 81 ASN A C 1
ATOM 601 O O . ASN A 1 81 ? 8.635 -2.176 -17.504 1.00 70.38 81 ASN A O 1
ATOM 605 N N . PRO A 1 82 ? 9.417 -0.432 -18.669 1.00 66.94 82 PRO A N 1
ATOM 606 C CA . PRO A 1 82 ? 8.836 -0.873 -19.940 1.00 66.94 82 PRO A CA 1
ATOM 607 C C . PRO A 1 82 ? 9.610 -2.030 -20.602 1.00 66.94 82 PRO A C 1
ATOM 609 O O . PRO A 1 82 ? 9.165 -2.531 -21.629 1.00 66.94 82 PRO A O 1
ATOM 612 N N . GLU A 1 83 ? 10.767 -2.403 -20.049 1.00 66.69 83 GLU A N 1
ATOM 613 C CA . GLU A 1 83 ? 11.712 -3.396 -20.589 1.00 66.69 83 GLU A CA 1
ATOM 614 C C . GLU A 1 83 ? 11.679 -4.744 -19.826 1.00 66.69 83 GLU A C 1
ATOM 616 O O . GLU A 1 83 ? 12.384 -5.671 -20.222 1.00 66.69 83 GLU A O 1
ATOM 621 N N . ASP A 1 84 ? 10.884 -4.845 -18.749 1.00 57.59 84 ASP A N 1
ATOM 622 C CA . ASP A 1 84 ? 10.555 -6.101 -18.043 1.00 57.59 84 ASP A CA 1
ATOM 623 C C . ASP A 1 84 ? 9.197 -6.640 -18.539 1.00 57.59 84 ASP A C 1
ATOM 625 O O . ASP A 1 84 ? 9.066 -7.877 -18.706 1.00 57.59 84 ASP A O 1
#

Foldseek 3Di:
DVVVVVVVVVVQVVVVVVCPPDDDDDDDDDPDDQDDPPDAAEAEDEAAACPDPVNVVVVVVVQVVSVVSRHGYDYHYPNPPPPD

pLDDT: mean 74.23, std 18.9, range [38.66, 96.12]

Sequence (84 aa):
MKKAVTLLMVLCLSMGALVGCGSKSTSSTGDAKKPAKDDKLTIYGIYKAGDQTWFIDEGNAAKDKTEEFGGHIIYVDAKMNPED